Protein AF-A0A821DJE9-F1 (afdb_monomer_lite)

pLDDT: mean 91.08, std 6.25, range [64.75, 96.88]

Structure (mmCIF, N/CA/C/O backbone):
data_AF-A0A821DJE9-F1
#
_entry.id   AF-A0A821DJE9-F1
#
loop_
_atom_site.group_PDB
_atom_site.id
_atom_site.type_symbol
_atom_site.label_atom_id
_atom_site.label_alt_id
_atom_site.label_comp_id
_atom_site.label_asym_id
_atom_site.label_entity_id
_atom_site.label_seq_id
_atom_site.pdbx_PDB_ins_code
_atom_site.Cartn_x
_atom_site.Cartn_y
_atom_site.Cartn_z
_atom_site.occupancy
_atom_site.B_iso_or_equiv
_atom_site.auth_seq_id
_atom_site.auth_comp_id
_atom_site.auth_asym_id
_atom_site.auth_atom_id
_atom_site.pdbx_PDB_model_num
ATOM 1 N N . VAL A 1 1 ? 0.543 -9.456 8.247 1.00 77.69 1 VAL A N 1
ATOM 2 C CA . VAL A 1 1 ? 1.707 -8.570 7.922 1.00 77.69 1 VAL A CA 1
ATOM 3 C C . VAL A 1 1 ? 2.105 -8.601 6.445 1.00 77.69 1 VAL A C 1
ATOM 5 O O . VAL A 1 1 ? 2.207 -7.540 5.846 1.00 77.69 1 VAL A O 1
ATOM 8 N N . LYS A 1 2 ? 2.335 -9.771 5.820 1.00 87.12 2 LYS A N 1
ATOM 9 C CA . LYS A 1 2 ? 2.753 -9.839 4.400 1.00 87.12 2 LYS A CA 1
ATOM 10 C C . LYS A 1 2 ? 1.747 -9.192 3.435 1.00 87.12 2 LYS A C 1
ATOM 12 O O . LYS A 1 2 ? 2.173 -8.578 2.465 1.00 87.12 2 LYS A O 1
ATOM 17 N N . GLN A 1 3 ? 0.447 -9.275 3.734 1.00 91.38 3 GLN A N 1
ATOM 18 C CA . GLN A 1 3 ? -0.601 -8.603 2.954 1.00 91.38 3 GLN A CA 1
ATOM 19 C C . GLN A 1 3 ? -0.423 -7.075 2.926 1.00 91.38 3 GLN A C 1
ATOM 21 O O . GLN A 1 3 ? -0.509 -6.482 1.859 1.00 91.38 3 GLN A O 1
ATOM 26 N N . LEU A 1 4 ? -0.066 -6.444 4.054 1.00 93.69 4 LEU A N 1
ATOM 27 C CA . LEU A 1 4 ? 0.186 -4.994 4.119 1.00 93.69 4 LEU A CA 1
ATOM 28 C C . LEU A 1 4 ? 1.372 -4.579 3.239 1.00 93.69 4 LEU A C 1
ATOM 30 O O . LEU A 1 4 ? 1.337 -3.545 2.581 1.00 93.69 4 LEU A O 1
ATOM 34 N N . ILE A 1 5 ? 2.418 -5.408 3.181 1.00 93.50 5 ILE A N 1
ATOM 35 C CA . ILE A 1 5 ? 3.588 -5.162 2.325 1.00 93.50 5 ILE A CA 1
ATOM 36 C C . ILE A 1 5 ? 3.217 -5.299 0.840 1.00 93.50 5 ILE A C 1
ATOM 38 O O . ILE A 1 5 ? 3.753 -4.575 0.001 1.00 93.50 5 ILE A O 1
ATOM 42 N N . ALA A 1 6 ? 2.281 -6.193 0.507 1.00 95.25 6 ALA A N 1
ATOM 43 C CA . ALA A 1 6 ? 1.831 -6.401 -0.866 1.00 95.25 6 ALA A CA 1
ATOM 44 C C . ALA A 1 6 ? 1.172 -5.150 -1.477 1.00 95.25 6 ALA A C 1
ATOM 46 O O . ALA A 1 6 ? 1.224 -4.982 -2.694 1.00 95.25 6 ALA A O 1
ATOM 47 N N . LEU A 1 7 ? 0.658 -4.222 -0.658 1.00 96.31 7 LEU A N 1
ATOM 48 C CA . LEU A 1 7 ? 0.121 -2.941 -1.132 1.00 96.31 7 LEU A CA 1
ATOM 49 C C . LEU A 1 7 ? 1.145 -2.101 -1.903 1.00 96.31 7 LEU A C 1
ATOM 51 O O . LEU A 1 7 ? 0.765 -1.303 -2.755 1.00 96.31 7 LEU A O 1
ATOM 55 N N . ALA A 1 8 ? 2.449 -2.293 -1.668 1.00 96.38 8 ALA A N 1
ATOM 56 C CA . ALA A 1 8 ? 3.493 -1.605 -2.433 1.00 96.38 8 ALA A CA 1
ATOM 57 C C . ALA A 1 8 ? 3.475 -1.970 -3.928 1.00 96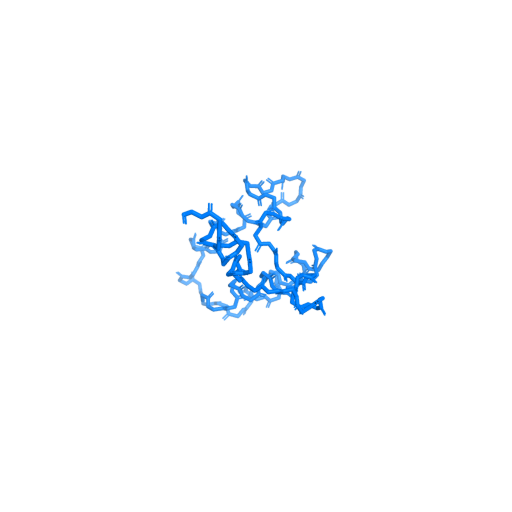.38 8 ALA A C 1
ATOM 59 O O . ALA A 1 8 ? 4.049 -1.252 -4.743 1.00 96.38 8 ALA A O 1
ATOM 60 N N . PHE A 1 9 ? 2.813 -3.068 -4.288 1.00 95.94 9 PHE A N 1
ATOM 61 C CA . PHE A 1 9 ? 2.687 -3.567 -5.652 1.00 95.94 9 PHE A CA 1
ATOM 62 C C . PHE A 1 9 ? 1.306 -3.301 -6.259 1.00 95.94 9 PHE A C 1
ATOM 64 O O . PHE A 1 9 ? 1.059 -3.728 -7.378 1.00 95.94 9 PHE A O 1
ATOM 71 N N . VAL A 1 10 ? 0.406 -2.621 -5.550 1.00 96.44 10 VAL A N 1
ATOM 72 C CA . VAL A 1 10 ? -0.931 -2.269 -6.049 1.00 96.44 10 VAL A CA 1
ATOM 73 C C . VAL A 1 10 ? -0.853 -0.920 -6.782 1.00 96.44 10 VAL A C 1
ATOM 75 O O . VAL A 1 10 ? -0.095 -0.054 -6.339 1.00 96.44 10 VAL A O 1
ATOM 78 N N . PRO A 1 11 ? -1.590 -0.699 -7.888 1.00 96.88 11 PRO A N 1
ATOM 79 C CA . PRO A 1 11 ? -1.694 0.623 -8.509 1.00 96.88 11 PRO A CA 1
ATOM 80 C C . PRO A 1 11 ? -2.090 1.706 -7.497 1.00 96.88 11 PRO A C 1
ATOM 82 O O . PRO A 1 11 ? -2.895 1.453 -6.602 1.00 96.88 11 PRO A O 1
ATOM 85 N N . LEU A 1 12 ? -1.540 2.919 -7.630 1.00 95.44 12 LEU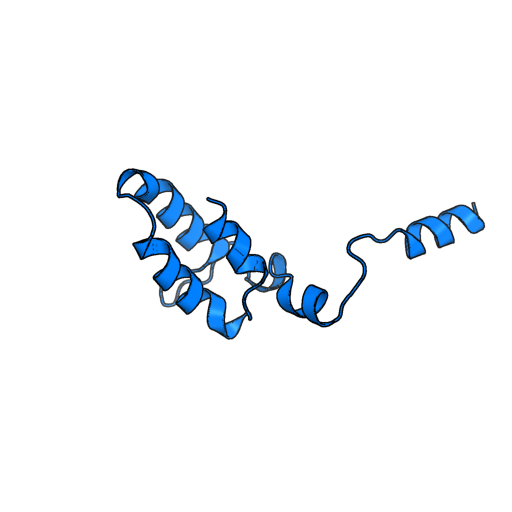 A N 1
ATOM 86 C CA . LEU A 1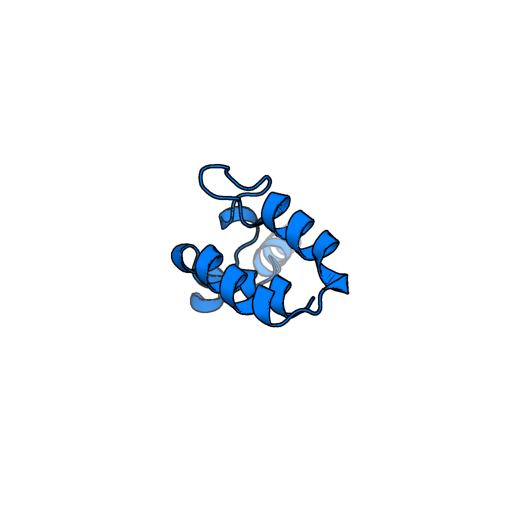 12 ? -1.734 3.998 -6.647 1.00 95.44 12 LEU A CA 1
ATOM 87 C C . LEU A 1 12 ? -3.213 4.321 -6.380 1.00 95.44 12 LEU A C 1
ATOM 89 O O . LEU A 1 12 ? -3.591 4.589 -5.244 1.00 95.44 12 LEU A O 1
ATOM 93 N N . ASP A 1 13 ? -4.047 4.280 -7.418 1.00 95.19 13 ASP A N 1
ATOM 94 C CA . ASP A 1 13 ? -5.489 4.536 -7.356 1.00 95.19 13 ASP A CA 1
ATOM 95 C C . ASP A 1 13 ? -6.280 3.412 -6.666 1.00 95.19 13 ASP A C 1
ATOM 97 O O . ASP A 1 13 ? -7.410 3.631 -6.238 1.00 95.19 13 ASP A O 1
ATOM 101 N N . GLN A 1 14 ? -5.679 2.230 -6.518 1.00 96.50 14 GLN A N 1
ATOM 102 C CA . GLN A 1 14 ? -6.295 1.042 -5.927 1.00 96.50 14 GLN A CA 1
ATOM 103 C C . GLN A 1 14 ? -5.798 0.752 -4.503 1.00 96.50 14 GLN A C 1
ATOM 105 O O . GLN A 1 14 ? -6.285 -0.182 -3.873 1.00 96.50 14 GLN A O 1
ATOM 110 N N . ILE A 1 15 ? -4.851 1.531 -3.962 1.00 95.38 15 ILE A N 1
ATOM 111 C CA . ILE A 1 15 ? -4.259 1.274 -2.634 1.00 95.38 15 ILE A CA 1
ATOM 112 C C . ILE A 1 15 ? -5.309 1.275 -1.522 1.00 95.38 15 ILE A C 1
ATOM 114 O O . ILE A 1 15 ? -5.266 0.402 -0.662 1.00 95.38 15 ILE A O 1
ATOM 118 N N . ILE A 1 16 ? -6.239 2.235 -1.537 1.00 94.31 16 ILE A N 1
ATOM 119 C CA . ILE A 1 16 ? -7.272 2.361 -0.495 1.00 94.31 16 ILE A CA 1
ATOM 120 C C . ILE A 1 16 ? -8.195 1.140 -0.531 1.00 94.31 16 ILE A C 1
ATOM 122 O O . ILE A 1 16 ? -8.350 0.457 0.472 1.00 94.31 16 ILE A O 1
ATOM 126 N N . ILE A 1 17 ? -8.703 0.802 -1.719 1.00 94.81 17 ILE A N 1
ATOM 127 C CA . ILE A 1 17 ? -9.562 -0.371 -1.930 1.00 94.81 17 ILE A CA 1
ATOM 128 C C . ILE A 1 17 ? -8.826 -1.656 -1.527 1.00 94.81 17 ILE A C 1
ATOM 130 O O . ILE A 1 17 ? -9.389 -2.530 -0.874 1.00 94.81 17 ILE A O 1
ATOM 134 N N . GLY A 1 18 ? -7.550 -1.773 -1.898 1.00 95.56 18 GLY A N 1
ATOM 135 C CA . GLY A 1 18 ? -6.711 -2.907 -1.534 1.00 95.56 18 GLY A CA 1
ATOM 136 C C . GLY A 1 18 ? -6.486 -3.025 -0.029 1.00 95.56 18 GLY A C 1
ATOM 137 O O . GLY A 1 18 ? -6.445 -4.144 0.469 1.00 95.56 18 GLY A O 1
ATOM 138 N N . PHE A 1 19 ? -6.345 -1.904 0.687 1.00 95.75 19 PHE A N 1
ATOM 139 C CA . PHE A 1 19 ? -6.215 -1.888 2.144 1.00 95.75 19 PHE A CA 1
ATOM 140 C C . PHE A 1 19 ? -7.503 -2.361 2.823 1.00 95.75 19 PHE A C 1
ATOM 142 O O . PHE A 1 19 ? -7.438 -3.276 3.638 1.00 95.75 19 PHE A O 1
ATOM 149 N N . ASP A 1 20 ? -8.658 -1.832 2.415 1.00 94.56 20 ASP A N 1
ATOM 150 C CA . ASP A 1 20 ? -9.959 -2.233 2.966 1.00 94.56 20 ASP A CA 1
ATOM 151 C C . ASP A 1 20 ? -10.184 -3.748 2.810 1.00 94.56 20 ASP A C 1
ATOM 153 O O . ASP A 1 20 ? -10.529 -4.434 3.768 1.00 94.56 20 ASP A O 1
ATOM 157 N N . LEU A 1 21 ? -9.873 -4.300 1.630 1.00 94.62 21 LEU A N 1
ATOM 158 C CA . LEU A 1 21 ? -9.999 -5.736 1.351 1.00 94.62 21 LEU A CA 1
ATOM 159 C C . LEU A 1 21 ? -9.095 -6.621 2.214 1.00 94.62 21 LEU A C 1
ATOM 161 O O . LEU A 1 21 ? -9.446 -7.768 2.486 1.00 94.62 21 LEU A O 1
ATOM 165 N N . ILE A 1 22 ? -7.898 -6.148 2.574 1.00 93.19 22 ILE A N 1
ATOM 166 C CA . ILE A 1 22 ? -6.985 -6.951 3.392 1.00 93.19 22 ILE A CA 1
ATOM 167 C C . ILE A 1 22 ? -7.270 -6.809 4.878 1.00 93.19 22 ILE A C 1
ATOM 169 O O . ILE A 1 22 ? -6.931 -7.747 5.588 1.00 93.19 22 ILE A O 1
ATOM 173 N N . CYS A 1 23 ? -7.860 -5.701 5.343 1.00 93.25 23 CYS A N 1
ATOM 174 C CA . CYS A 1 23 ? -8.237 -5.512 6.747 1.00 93.25 23 CYS A CA 1
ATOM 175 C C . CYS A 1 23 ? -9.173 -6.626 7.223 1.00 93.25 23 CYS A C 1
ATOM 177 O O . CYS A 1 23 ? -8.915 -7.216 8.265 1.00 93.25 23 CYS A O 1
ATOM 179 N N . ASP A 1 24 ? -10.141 -7.016 6.389 1.00 91.19 24 ASP A N 1
ATOM 180 C CA . ASP A 1 24 ? -11.075 -8.121 6.658 1.00 91.19 24 ASP A CA 1
ATOM 181 C C . ASP A 1 24 ? -10.395 -9.502 6.801 1.00 91.19 24 ASP A C 1
ATOM 183 O O . ASP A 1 24 ? -11.032 -10.483 7.179 1.00 91.19 24 ASP A O 1
ATOM 187 N N . LEU A 1 25 ? -9.105 -9.613 6.458 1.00 91.88 25 LEU A N 1
ATOM 188 C CA . LEU A 1 25 ? -8.325 -10.851 6.552 1.00 91.88 25 LEU A CA 1
ATOM 189 C C . LEU A 1 25 ? -7.483 -10.945 7.831 1.00 91.88 25 LEU A C 1
ATOM 191 O O . LEU A 1 25 ? -6.758 -11.931 7.992 1.00 91.88 25 LEU A O 1
ATOM 195 N N . PHE A 1 26 ? -7.487 -9.915 8.675 1.00 92.19 26 PHE A N 1
ATOM 196 C CA . PHE A 1 26 ? -6.773 -9.913 9.948 1.00 92.19 26 PHE A CA 1
ATOM 197 C C . PHE A 1 26 ? -7.725 -10.225 11.104 1.00 92.19 26 PHE A C 1
ATOM 199 O O . PHE A 1 26 ? -8.898 -9.875 11.061 1.00 92.19 26 PHE A O 1
ATOM 206 N N . ASP A 1 27 ? -7.190 -10.878 12.134 1.00 92.00 27 ASP A N 1
ATOM 207 C CA . ASP A 1 27 ? -7.883 -11.062 13.410 1.00 92.00 27 ASP A CA 1
ATOM 208 C C . ASP A 1 27 ? -7.881 -9.748 14.217 1.00 92.00 27 ASP A C 1
ATOM 210 O O . ASP A 1 27 ? -6.991 -8.913 14.026 1.00 92.00 27 ASP A O 1
ATOM 214 N N . ASP A 1 28 ? -8.811 -9.608 15.167 1.00 89.00 28 ASP A N 1
ATOM 215 C CA . ASP A 1 28 ? -8.986 -8.411 16.019 1.00 89.00 28 ASP A CA 1
ATOM 216 C C . ASP A 1 28 ? -7.697 -7.991 16.765 1.00 89.00 28 ASP A C 1
ATOM 218 O O . ASP A 1 28 ? -7.455 -6.815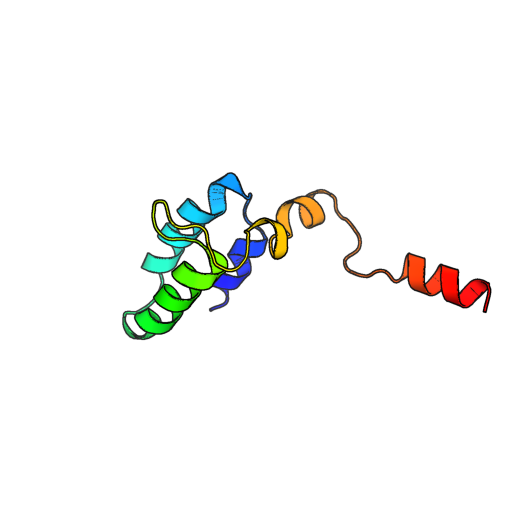 17.026 1.00 89.00 28 ASP A O 1
ATOM 222 N N . ASP A 1 29 ? -6.794 -8.937 17.047 1.00 92.75 29 ASP A N 1
ATOM 223 C CA . ASP A 1 29 ? -5.490 -8.663 17.676 1.00 92.75 29 ASP A CA 1
ATOM 224 C C . ASP A 1 29 ? -4.560 -7.782 16.807 1.00 92.75 29 ASP A C 1
ATOM 226 O O . ASP A 1 29 ? -3.490 -7.355 17.254 1.00 92.75 29 ASP A O 1
ATOM 230 N N . ALA A 1 30 ? -4.919 -7.530 15.544 1.00 93.44 30 ALA A N 1
ATOM 231 C CA . ALA A 1 30 ? -4.156 -6.705 14.614 1.00 93.44 30 ALA A CA 1
ATOM 232 C C . ALA A 1 30 ? -4.601 -5.234 14.566 1.00 93.44 30 ALA A C 1
ATOM 234 O O . ALA A 1 30 ? -3.969 -4.466 13.833 1.00 93.44 30 ALA A O 1
ATOM 235 N N . ASP A 1 31 ? -5.626 -4.828 15.320 1.00 93.62 31 ASP A N 1
ATOM 236 C CA . ASP A 1 31 ? -6.210 -3.480 15.266 1.00 93.62 31 ASP A CA 1
ATOM 237 C C . ASP A 1 31 ? -5.161 -2.368 15.416 1.00 93.62 31 ASP A C 1
ATOM 239 O O . ASP A 1 31 ? -5.073 -1.479 14.567 1.00 93.62 31 ASP A O 1
ATOM 243 N N . ASP A 1 32 ? -4.276 -2.470 16.413 1.00 94.94 32 ASP A N 1
ATOM 244 C CA . ASP A 1 32 ? -3.200 -1.492 16.643 1.00 94.94 32 ASP A CA 1
ATOM 245 C C . ASP A 1 32 ? -2.268 -1.352 15.424 1.00 94.94 32 ASP A C 1
ATOM 247 O O . ASP A 1 32 ? -1.783 -0.264 15.087 1.00 94.94 32 ASP A O 1
ATOM 251 N N . LEU A 1 33 ? -1.992 -2.470 14.743 1.00 94.81 33 LEU A N 1
ATOM 252 C CA . LEU A 1 33 ? -1.153 -2.489 13.549 1.00 94.81 33 LEU A CA 1
ATOM 253 C C . LEU A 1 33 ? -1.887 -1.871 12.358 1.00 94.81 33 LEU A C 1
ATOM 255 O O . LEU A 1 33 ? -1.269 -1.115 11.602 1.00 94.81 33 LEU A O 1
ATOM 259 N N . LEU A 1 34 ? -3.165 -2.204 12.176 1.00 95.38 34 LEU A N 1
ATOM 260 C CA . LEU A 1 34 ? -3.991 -1.674 11.096 1.00 95.38 34 LEU A CA 1
ATOM 261 C C . LEU A 1 34 ? -4.192 -0.166 11.258 1.00 95.38 34 LEU A C 1
ATOM 263 O O . LEU A 1 34 ? -3.932 0.562 10.303 1.00 95.38 34 LEU A O 1
ATOM 267 N N . GLU A 1 35 ? -4.508 0.320 12.462 1.00 95.00 35 GLU A N 1
ATOM 268 C CA . GLU A 1 35 ? -4.650 1.752 12.754 1.00 95.00 35 GLU A CA 1
ATOM 269 C C . GLU A 1 35 ? -3.337 2.506 12.485 1.00 95.00 35 GLU A C 1
ATOM 271 O O . GLU A 1 35 ? -3.312 3.565 11.844 1.00 95.00 35 GLU A O 1
ATOM 276 N N . TYR A 1 36 ? -2.205 1.944 12.922 1.00 95.31 36 TYR A N 1
ATOM 277 C CA . TYR A 1 36 ? -0.895 2.514 12.625 1.00 95.31 36 TYR A CA 1
ATOM 278 C C . TYR A 1 36 ? -0.640 2.601 11.114 1.00 95.31 36 TYR A C 1
ATOM 280 O O . TYR A 1 36 ? -0.157 3.629 10.615 1.00 95.31 36 TYR A O 1
ATOM 288 N N . PHE A 1 37 ? -0.942 1.534 10.371 1.00 95.38 37 PHE A N 1
ATOM 289 C CA . PHE A 1 37 ? -0.715 1.489 8.929 1.00 95.38 37 PHE A CA 1
ATOM 290 C C . PHE A 1 37 ? -1.640 2.452 8.189 1.00 95.38 37 PHE A C 1
ATOM 292 O O . PHE A 1 37 ? -1.185 3.180 7.302 1.00 95.38 37 PHE A O 1
ATOM 299 N N . GLU A 1 38 ? -2.902 2.521 8.604 1.00 95.38 38 GLU A N 1
ATOM 300 C CA . GLU A 1 38 ? -3.888 3.438 8.059 1.00 95.38 38 GLU A CA 1
ATOM 301 C C . GLU A 1 38 ? -3.403 4.882 8.219 1.00 95.38 38 GLU A C 1
ATOM 303 O O . GLU A 1 38 ? -3.250 5.608 7.238 1.00 95.38 38 GLU A O 1
ATOM 308 N N . LYS A 1 39 ? -3.012 5.282 9.432 1.00 95.50 39 LYS A N 1
ATOM 309 C CA . LYS A 1 39 ? -2.523 6.637 9.714 1.00 95.50 39 LYS A CA 1
ATOM 310 C C . LYS A 1 39 ? -1.246 6.989 8.952 1.00 95.50 39 LYS A C 1
ATOM 312 O O . LYS A 1 39 ? -1.088 8.114 8.464 1.00 95.50 39 LYS A O 1
ATOM 317 N N . THR A 1 40 ? -0.290 6.065 8.899 1.00 96.06 40 THR A N 1
ATOM 318 C CA . THR A 1 40 ? 1.047 6.373 8.379 1.00 96.06 40 THR A CA 1
ATOM 319 C C . THR A 1 40 ? 1.166 6.204 6.870 1.00 96.06 40 THR A C 1
ATOM 321 O O . THR A 1 40 ? 1.895 6.974 6.246 1.00 96.06 40 THR A O 1
ATOM 324 N N . ARG A 1 41 ? 0.470 5.233 6.271 1.00 95.69 41 ARG A N 1
ATOM 325 C CA . ARG A 1 41 ? 0.670 4.826 4.871 1.00 95.69 41 ARG A CA 1
ATOM 326 C C . ARG A 1 41 ? -0.568 4.963 3.997 1.00 95.69 41 ARG A C 1
ATOM 328 O O . ARG A 1 41 ? -0.389 5.214 2.812 1.00 95.69 41 ARG A O 1
ATOM 335 N N . ILE A 1 42 ? -1.781 4.827 4.533 1.00 95.94 42 ILE A N 1
ATOM 336 C CA . ILE A 1 42 ? -3.011 4.810 3.717 1.00 95.94 42 ILE A CA 1
ATOM 337 C C . ILE A 1 42 ? -3.691 6.181 3.687 1.00 95.94 42 ILE A C 1
ATOM 339 O O . ILE A 1 42 ? -3.899 6.738 2.610 1.00 95.94 42 ILE A O 1
ATOM 343 N N . GLY A 1 43 ? -3.918 6.774 4.856 1.00 92.38 43 GLY A N 1
ATOM 344 C CA . GLY A 1 43 ? -4.750 7.952 5.069 1.00 92.38 43 GLY A CA 1
ATOM 345 C C . GLY A 1 43 ? -6.189 7.561 5.411 1.00 92.38 43 GLY A C 1
ATOM 346 O O . GLY A 1 43 ? -6.672 6.521 4.983 1.00 92.38 43 GLY A O 1
ATOM 347 N N . THR A 1 44 ? -6.881 8.425 6.155 1.00 84.62 44 THR A N 1
ATOM 348 C CA . THR A 1 44 ? -8.259 8.183 6.616 1.00 84.62 44 THR A CA 1
ATOM 349 C C . THR A 1 44 ? -9.174 9.284 6.087 1.00 84.62 44 THR A C 1
ATOM 351 O O . THR A 1 44 ? -9.060 10.457 6.471 1.00 84.62 44 THR A O 1
ATOM 354 N N . GLY A 1 45 ? -10.100 8.932 5.194 1.00 80.75 45 GLY A N 1
ATOM 355 C CA . GLY A 1 45 ? -11.043 9.873 4.584 1.00 80.75 45 GLY A CA 1
ATOM 356 C C . GLY A 1 45 ? -10.342 11.032 3.861 1.00 80.75 45 GLY A C 1
ATOM 357 O O . GLY A 1 45 ? -9.672 10.843 2.853 1.00 80.75 45 GLY A O 1
ATOM 358 N N . ARG A 1 46 ? -10.496 12.267 4.364 1.00 80.81 46 ARG A N 1
ATOM 359 C CA . ARG A 1 46 ? -9.834 13.464 3.795 1.00 80.81 46 ARG A CA 1
ATOM 360 C C . ARG A 1 46 ? -8.412 13.693 4.321 1.00 80.81 46 ARG A C 1
ATOM 362 O O . ARG A 1 46 ? -7.739 14.616 3.859 1.00 80.81 46 ARG A O 1
ATOM 369 N N . LYS A 1 47 ? -7.960 12.917 5.311 1.00 88.88 47 LYS A N 1
ATOM 370 C CA . LYS A 1 47 ? -6.614 13.046 5.878 1.00 88.88 47 LYS A CA 1
ATOM 371 C C . LYS A 1 47 ? -5.621 12.306 4.992 1.00 88.88 47 LYS A C 1
ATOM 373 O O . LYS A 1 47 ? -5.759 11.109 4.766 1.00 88.88 47 LYS A O 1
ATOM 378 N N . LYS A 1 48 ? -4.600 13.025 4.530 1.00 92.44 48 LYS A N 1
ATOM 379 C CA . LYS A 1 48 ? -3.474 12.424 3.810 1.00 92.44 48 LYS A CA 1
ATOM 380 C C . LYS A 1 48 ? -2.648 11.541 4.758 1.00 92.44 48 LYS A C 1
ATOM 382 O O . LYS A 1 48 ? -2.532 11.898 5.934 1.00 92.44 48 LYS A O 1
ATOM 387 N N . PRO A 1 49 ? -2.058 10.440 4.264 1.00 96.00 49 PRO A N 1
ATOM 388 C CA . PRO A 1 49 ? -1.127 9.641 5.051 1.00 96.00 49 PRO A CA 1
ATOM 389 C C . PRO A 1 49 ? 0.110 10.458 5.428 1.00 96.00 49 PRO A C 1
ATOM 391 O O . PRO A 1 49 ? 0.496 11.391 4.720 1.00 96.00 49 PRO A O 1
ATOM 394 N N . GLN A 1 50 ? 0.768 10.072 6.522 1.00 96.25 50 GLN A N 1
ATOM 395 C CA . GLN A 1 50 ? 2.058 10.655 6.906 1.00 96.25 50 GLN A CA 1
ATOM 396 C C . GLN A 1 50 ? 3.127 10.459 5.817 1.00 96.25 50 GLN A C 1
ATOM 398 O O . GLN A 1 50 ? 3.947 11.346 5.587 1.00 96.25 50 GLN A O 1
ATOM 403 N N . PHE A 1 51 ? 3.103 9.309 5.141 1.00 95.50 51 PHE A N 1
ATOM 404 C CA . PHE A 1 51 ? 3.975 8.981 4.022 1.00 95.50 51 PHE A CA 1
ATOM 405 C C . PHE A 1 51 ? 3.137 8.792 2.757 1.00 95.50 51 PHE A C 1
ATOM 407 O O . PHE A 1 51 ? 2.357 7.844 2.656 1.00 95.50 51 PHE A O 1
ATOM 414 N N . ASP A 1 52 ? 3.324 9.691 1.789 1.00 95.25 52 ASP A N 1
ATOM 415 C CA . ASP A 1 52 ? 2.640 9.649 0.494 1.00 95.25 52 ASP A CA 1
ATOM 416 C C . ASP A 1 52 ? 2.818 8.282 -0.187 1.00 95.25 52 ASP A C 1
ATOM 418 O O . ASP A 1 52 ? 3.899 7.689 -0.135 1.00 95.25 52 ASP A O 1
ATOM 422 N N . HIS A 1 53 ? 1.764 7.790 -0.842 1.00 95.88 53 HIS A N 1
ATOM 423 C CA . HIS A 1 53 ? 1.758 6.503 -1.541 1.00 95.88 53 HIS A CA 1
ATOM 424 C C . HIS A 1 53 ? 2.914 6.372 -2.533 1.00 95.88 53 HIS A C 1
ATOM 426 O O . HIS A 1 53 ? 3.568 5.332 -2.596 1.00 95.88 53 HIS A O 1
ATOM 432 N N . LYS A 1 54 ? 3.240 7.454 -3.249 1.00 94.62 54 LYS A N 1
ATOM 433 C CA . LYS A 1 54 ? 4.321 7.478 -4.246 1.00 94.62 54 LYS A CA 1
ATOM 434 C C . LYS A 1 54 ? 5.705 7.236 -3.652 1.00 94.62 54 LYS A C 1
ATOM 436 O O . LYS A 1 54 ? 6.614 6.858 -4.381 1.00 94.62 54 LYS A O 1
ATOM 441 N N . LEU A 1 55 ? 5.883 7.471 -2.351 1.00 94.56 55 LEU A N 1
ATOM 442 C CA . LEU A 1 55 ? 7.177 7.315 -1.690 1.00 94.56 55 LEU A CA 1
ATOM 443 C C . LEU A 1 55 ? 7.561 5.842 -1.507 1.00 94.56 55 LEU A C 1
ATOM 445 O O . LEU A 1 55 ? 8.744 5.513 -1.494 1.00 94.56 55 LEU A O 1
ATOM 449 N N . TRP A 1 56 ? 6.575 4.965 -1.319 1.00 95.12 56 TRP A N 1
ATOM 450 C CA . TRP A 1 56 ? 6.800 3.561 -0.963 1.00 95.12 56 TRP A CA 1
ATOM 451 C C . TRP A 1 56 ? 6.227 2.566 -1.972 1.00 95.12 56 TRP A C 1
ATOM 453 O O . TRP A 1 56 ? 6.589 1.390 -1.935 1.00 95.12 56 TRP A O 1
ATOM 463 N N . ASN A 1 57 ? 5.363 3.018 -2.87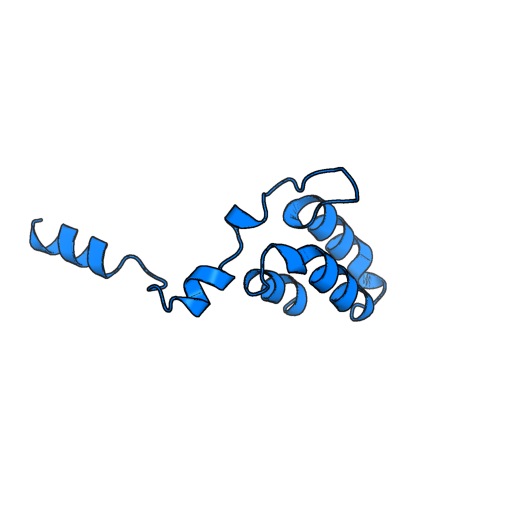7 1.00 96.31 57 ASN A N 1
ATOM 464 C CA . ASN A 1 57 ? 4.854 2.201 -3.963 1.00 96.31 57 ASN A CA 1
ATOM 465 C C . ASN A 1 57 ? 5.948 1.892 -4.998 1.00 96.31 57 ASN A C 1
ATOM 467 O O . ASN A 1 57 ? 6.781 2.734 -5.339 1.00 96.31 57 ASN A O 1
ATOM 471 N N . ILE A 1 58 ? 5.934 0.664 -5.506 1.00 94.88 58 ILE A N 1
ATOM 472 C CA . ILE A 1 58 ? 6.864 0.161 -6.516 1.00 94.88 58 ILE A CA 1
ATOM 473 C C . ILE A 1 58 ? 6.149 -0.512 -7.693 1.00 94.88 58 ILE A C 1
ATOM 475 O O . ILE A 1 58 ? 6.832 -1.102 -8.529 1.00 94.88 58 ILE A O 1
ATOM 479 N N . HIS A 1 59 ? 4.817 -0.415 -7.791 1.00 96.19 59 HIS A N 1
ATOM 480 C CA . HIS A 1 59 ? 4.020 -1.038 -8.854 1.00 96.19 59 HIS A CA 1
ATOM 481 C C . HIS A 1 59 ? 4.574 -0.693 -10.241 1.00 96.19 59 HIS A C 1
ATOM 483 O O . HIS A 1 59 ? 5.000 -1.583 -10.977 1.00 96.19 59 HIS A O 1
ATOM 489 N N . ASP A 1 60 ? 4.680 0.598 -10.560 1.00 94.00 60 ASP A N 1
ATOM 490 C CA . ASP A 1 60 ? 5.103 1.043 -11.893 1.00 94.00 60 ASP A CA 1
ATOM 491 C C . ASP A 1 60 ? 6.538 0.614 -12.214 1.00 94.00 60 ASP A C 1
ATOM 493 O O . ASP A 1 60 ? 6.844 0.245 -13.345 1.00 94.00 60 ASP A O 1
ATOM 497 N N . ARG A 1 61 ? 7.424 0.587 -11.207 1.00 92.31 61 ARG A N 1
ATOM 498 C CA . ARG A 1 61 ? 8.801 0.094 -11.37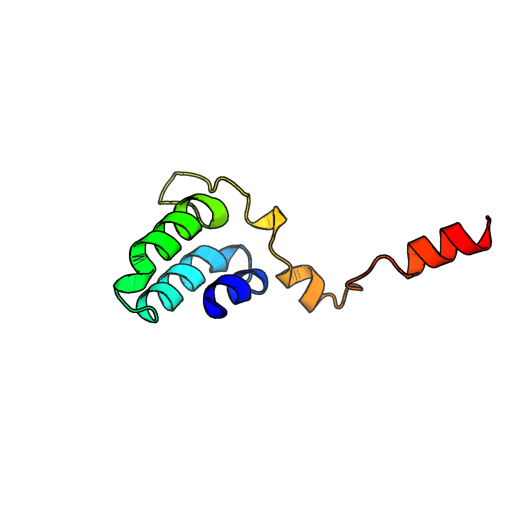0 1.00 92.31 61 ARG A CA 1
ATOM 499 C C . ARG A 1 61 ? 8.836 -1.392 -11.705 1.00 92.31 61 ARG A C 1
ATOM 501 O O . ARG A 1 61 ? 9.657 -1.803 -12.522 1.00 92.31 61 ARG A O 1
ATOM 508 N N . VAL A 1 62 ? 7.984 -2.185 -11.055 1.00 92.00 62 VAL A N 1
ATOM 509 C CA . VAL A 1 62 ? 7.882 -3.632 -11.276 1.00 92.00 62 VAL A CA 1
ATOM 510 C C . VAL A 1 62 ? 7.310 -3.913 -12.659 1.00 92.00 62 VAL A C 1
ATOM 512 O O . VAL A 1 62 ? 7.899 -4.698 -13.397 1.00 92.00 62 VAL A O 1
ATOM 515 N N . VAL A 1 63 ? 6.236 -3.218 -13.045 1.00 93.44 63 VAL A N 1
ATOM 516 C CA . VAL A 1 63 ? 5.635 -3.324 -14.383 1.00 93.44 63 VAL A CA 1
ATOM 517 C C . VAL A 1 63 ? 6.629 -2.917 -15.471 1.00 93.44 63 VAL A C 1
ATOM 519 O O . VAL A 1 63 ? 6.754 -3.605 -16.479 1.00 93.44 63 VAL A O 1
ATOM 522 N N . ALA A 1 64 ? 7.395 -1.847 -15.251 1.00 93.06 64 ALA A N 1
ATOM 523 C CA . ALA A 1 64 ? 8.425 -1.389 -16.180 1.00 93.06 64 ALA A CA 1
ATOM 524 C C . ALA A 1 64 ? 9.734 -2.202 -16.111 1.00 93.06 64 ALA A C 1
ATOM 526 O O . ALA A 1 64 ? 10.696 -1.868 -16.803 1.00 93.06 64 ALA A O 1
ATOM 527 N N . THR A 1 65 ? 9.809 -3.263 -15.295 1.00 88.81 65 THR A N 1
ATOM 528 C CA . THR A 1 65 ? 11.012 -4.102 -15.108 1.00 88.81 65 THR A CA 1
ATOM 529 C C . THR A 1 65 ? 12.285 -3.305 -14.793 1.00 88.81 65 THR A C 1
ATOM 531 O O . THR A 1 65 ? 13.397 -3.688 -15.162 1.00 88.81 65 THR A O 1
ATOM 534 N N . VAL A 1 66 ? 12.137 -2.180 -14.088 1.00 87.19 66 VAL A N 1
ATOM 535 C CA . VAL A 1 66 ? 13.264 -1.317 -13.724 1.00 87.19 66 VAL A CA 1
ATOM 536 C C . VAL A 1 66 ? 14.161 -2.061 -12.729 1.00 87.19 66 VAL A C 1
ATOM 538 O O . VAL A 1 66 ? 13.647 -2.644 -11.766 1.00 87.19 66 VAL A O 1
ATOM 541 N N . PRO A 1 67 ? 15.498 -2.022 -12.899 1.00 82.44 67 PRO A N 1
ATOM 542 C CA . PRO A 1 67 ? 16.423 -2.626 -11.953 1.00 82.44 67 PRO A CA 1
ATOM 543 C C . PRO A 1 67 ? 16.140 -2.201 -10.507 1.00 82.44 67 PRO A C 1
ATOM 545 O O . PRO A 1 67 ? 15.860 -1.036 -10.199 1.00 82.44 67 PRO A O 1
ATOM 548 N N . ARG A 1 68 ? 16.196 -3.180 -9.598 1.00 76.75 68 ARG A N 1
ATOM 549 C CA . ARG A 1 68 ? 15.963 -2.956 -8.163 1.00 76.75 68 ARG A CA 1
ATOM 550 C C . ARG A 1 68 ? 17.121 -2.212 -7.505 1.00 76.75 68 ARG A C 1
ATOM 552 O O . ARG A 1 68 ? 16.875 -1.468 -6.559 1.00 76.75 68 ARG A O 1
ATOM 559 N N . SER A 1 69 ? 18.332 -2.394 -8.025 1.00 81.56 69 SER A N 1
ATOM 560 C CA . SER A 1 69 ? 19.549 -1.742 -7.560 1.00 81.56 69 SER A CA 1
ATOM 561 C C . SER A 1 69 ? 20.113 -0.776 -8.599 1.00 81.56 69 SER A C 1
ATOM 563 O O . SER A 1 69 ? 19.865 -0.881 -9.800 1.00 81.56 69 SER A O 1
ATOM 565 N N . ASN A 1 70 ? 20.911 0.160 -8.108 1.00 79.75 70 ASN A N 1
ATOM 566 C CA . ASN A 1 70 ? 21.734 1.103 -8.857 1.00 79.75 70 ASN A CA 1
ATOM 567 C C . ASN A 1 70 ? 23.080 0.483 -9.296 1.00 79.75 70 ASN A C 1
ATOM 569 O O . ASN A 1 70 ? 24.001 1.237 -9.596 1.00 79.75 70 ASN A O 1
ATOM 573 N N . ASN A 1 71 ? 23.207 -0.854 -9.370 1.00 80.06 71 ASN A N 1
ATOM 574 C CA . ASN A 1 71 ? 24.463 -1.547 -9.712 1.00 80.06 71 ASN A CA 1
ATOM 575 C C . ASN A 1 71 ? 25.117 -1.013 -10.995 1.00 80.06 71 ASN A C 1
ATOM 577 O O . ASN A 1 71 ? 26.338 -0.982 -11.098 1.00 80.06 71 ASN A O 1
ATOM 581 N N . SER A 1 72 ? 24.320 -0.604 -11.985 1.00 79.44 72 SER A N 1
ATOM 582 C CA . SER A 1 72 ? 24.834 -0.007 -13.221 1.00 79.44 72 SER A CA 1
ATOM 583 C C . SER A 1 72 ? 25.518 1.344 -12.982 1.00 79.44 72 SER A C 1
ATOM 585 O O . SER A 1 72 ? 26.552 1.620 -13.582 1.00 79.44 72 SER A O 1
ATOM 587 N N . VAL A 1 73 ? 24.973 2.167 -12.085 1.00 81.44 73 VAL A N 1
ATOM 588 C CA . VAL A 1 73 ? 25.525 3.473 -11.696 1.00 81.44 73 VAL A CA 1
ATOM 589 C C . VAL A 1 73 ? 26.751 3.296 -10.801 1.00 81.44 73 VAL A C 1
ATOM 591 O O . VAL A 1 73 ? 27.758 3.963 -11.005 1.00 81.44 73 VAL A O 1
ATOM 594 N N . GLU A 1 74 ? 26.702 2.367 -9.845 1.00 87.88 74 GLU A N 1
ATOM 595 C CA . GLU A 1 74 ? 27.856 2.014 -9.005 1.00 87.88 74 GLU A CA 1
ATOM 596 C C . GLU A 1 74 ? 29.006 1.444 -9.839 1.00 87.88 74 GLU A C 1
ATOM 598 O O . GLU A 1 74 ? 30.161 1.809 -9.637 1.00 87.88 74 GLU A O 1
ATOM 603 N N . GLY A 1 75 ? 28.694 0.591 -10.819 1.00 85.62 75 GLY A N 1
ATOM 604 C CA . GLY A 1 75 ? 29.663 0.072 -11.781 1.00 85.62 75 GLY A CA 1
ATOM 605 C C . GLY A 1 75 ? 30.281 1.175 -12.638 1.00 85.62 75 GLY A C 1
ATOM 606 O O . GLY A 1 75 ? 31.490 1.167 -12.849 1.00 85.62 75 GLY A O 1
ATOM 607 N N . TRP A 1 76 ? 29.481 2.154 -13.076 1.00 86.00 76 TRP A N 1
ATOM 608 C CA . TRP A 1 76 ? 29.987 3.329 -13.787 1.00 86.00 76 TRP A CA 1
ATOM 609 C C . TRP A 1 76 ? 30.933 4.153 -12.906 1.00 86.00 76 TRP A C 1
ATOM 611 O O . TRP A 1 76 ? 32.055 4.404 -13.323 1.00 86.00 76 TRP A O 1
ATOM 621 N N . HIS A 1 77 ? 30.549 4.497 -11.671 1.00 86.38 77 HIS A N 1
ATOM 622 C CA . HIS A 1 77 ? 31.429 5.232 -10.752 1.00 86.38 77 HIS A CA 1
ATOM 623 C C . HIS A 1 77 ? 32.740 4.487 -10.462 1.00 86.38 77 HIS A C 1
ATOM 625 O O . HIS A 1 77 ? 33.794 5.114 -10.445 1.00 86.38 77 HIS A O 1
ATOM 631 N N . ASN A 1 78 ? 32.694 3.162 -10.290 1.00 85.44 78 ASN A N 1
ATOM 632 C CA . ASN A 1 78 ? 33.892 2.349 -10.061 1.00 85.44 78 ASN A CA 1
ATOM 633 C C . ASN A 1 78 ? 34.812 2.253 -11.287 1.00 85.44 78 ASN A C 1
ATOM 635 O O . ASN A 1 78 ? 36.008 2.048 -11.124 1.00 85.44 78 ASN A O 1
ATOM 639 N N . ALA A 1 79 ? 34.289 2.383 -12.509 1.00 86.19 79 ALA A N 1
ATOM 640 C CA . ALA A 1 79 ? 35.099 2.292 -13.726 1.00 86.19 79 ALA A CA 1
ATOM 641 C C . ALA A 1 79 ? 35.985 3.530 -13.976 1.00 86.19 79 ALA A C 1
ATOM 643 O O . ALA A 1 79 ? 36.914 3.453 -14.778 1.00 86.19 79 ALA A O 1
ATOM 644 N N . PHE A 1 80 ? 35.698 4.655 -13.312 1.00 77.62 80 PHE A N 1
ATOM 645 C CA . PHE A 1 80 ? 36.447 5.915 -13.428 1.00 77.62 80 PHE A CA 1
ATOM 646 C C . PHE A 1 80 ? 37.145 6.334 -12.121 1.00 77.62 80 PHE A C 1
ATOM 648 O O . PHE A 1 80 ? 37.637 7.461 -12.043 1.00 77.62 80 PHE A O 1
ATOM 655 N N . ALA A 1 81 ? 37.151 5.461 -11.108 1.00 64.75 81 ALA A N 1
ATOM 656 C CA . ALA A 1 81 ? 37.812 5.665 -9.819 1.00 64.75 81 ALA A CA 1
ATOM 657 C C . ALA A 1 81 ? 39.238 5.095 -9.798 1.00 64.75 81 ALA A C 1
ATOM 659 O O . ALA A 1 81 ? 39.502 4.115 -10.533 1.00 64.75 81 ALA A O 1
#

Organism: NCBI:txid392030

Radius of gyration: 16.66 Å; chains: 1; bounding box: 49×24×34 Å

Secondary structure (DSSP, 8-state):
-HHHHHGGGS-GGGHHHHHHHHHTTS-GGGHHHHHHHIIIII-BTTBPPSS-HHHH--HHHHHTT--SS-HHHHHHHHHT-

Sequence (81 aa):
VKQLIALAFVPLDQIIIGFDLICDLFDDDADDLLEYFEKTRIGTGRKKPQFDHKLWNIHDRVVATVPRSNNSVEGWHNAFA

Foldseek 3Di:
DVQLLCLLQDPLVCSQVSLVVCVVVDDPVCVVVSVVCQQAANDDDPGAHVDHSVVRRCNVVVVVVPDPDPVVVVVVVVVVD